Protein AF-A0A8H3GL40-F1 (afdb_monomer)

Radius of gyration: 14.37 Å; Cα contacts (8 Å, |Δi|>4): 292; chains: 1; bounding box: 34×35×33 Å

Secondary structure (DSSP, 8-state):
--BSSSHHHHH-TTTB----TTSEEEEEEE----TTS--EEEEEEEE-GGG-TT--TT---EEEESS-SGGG-TBTTT---TTSSEEEEEEEGGGTEEEEEEESSGGGS--S-TTS-HHHHS-S--TTTT-

Organism: NCBI:txid456999

Foldseek 3Di:
DADCDDPVLVPDVVRHDDQDPCQFVDKDWDFQADPVRFTKIKIKEFGDQVRDPVHDLCAQKWKWKCQDDDPRQTVVGVDDDPPADMKMKIDGNPLRIIMMMGTNDCVLQDDPCTNVDDCVRPPDDHPNRDD

Solvent-accessible surface area (backbone atoms only — not comparable to full-atom values): 7317 Å² total; per-residue (Å²): 126,68,35,82,84,48,81,65,24,78,79,32,75,87,30,32,54,74,72,52,94,67,28,59,74,41,76,43,79,49,66,65,62,35,95,86,65,36,61,29,41,34,42,22,17,18,38,41,32,85,69,33,93,87,50,58,44,81,36,81,52,48,63,35,30,33,57,43,63,81,92,42,35,9,42,59,72,78,46,78,41,90,96,40,76,31,28,32,31,32,48,19,32,54,51,23,28,39,27,38,35,34,16,60,42,64,87,66,38,69,88,86,45,65,85,62,44,43,72,66,69,54,71,69,58,40,88,67,38,78,118

Nearest PDB structures (foldseek):
  7uwk-assembly1_D  TM=3.272E-01  e=4.485E-01  Homo sapiens
  6d2s-assembly1_A  TM=4.844E-01  e=2.117E+00  Mycobacterium tuberculosis H37Rv
  7zan-assembly1_C-2  TM=2.647E-01  e=1.869E+00  Homo sapiens
  7uwk-assembly1_C  TM=3.349E-01  e=7.324E+00  Homo sapiens

Sequence (131 aa):
MKTFCSPNGIFDRNLQGENPQDFWSNVEMSTAPGVNGARRVQLTGCIRPELSSQLNPGDGGGQYDSSGGEGGLGNPQGSVCLGYNHYVELVEPAGRRACIRCCDDPADCPLTMDTLGCQTVIPGNYFDCAS

Mean predicted aligned error: 3.94 Å

Structure (mmCIF, N/CA/C/O backbone):
data_AF-A0A8H3GL40-F1
#
_entry.id   AF-A0A8H3GL40-F1
#
loop_
_atom_site.group_PDB
_atom_site.id
_atom_site.type_symbol
_atom_site.label_atom_id
_atom_site.label_alt_id
_atom_site.label_comp_id
_atom_site.label_asym_id
_atom_site.label_entity_id
_atom_site.label_seq_id
_atom_site.pdbx_PDB_ins_code
_atom_site.Cartn_x
_atom_site.Cartn_y
_atom_site.Cartn_z
_atom_site.occupancy
_atom_site.B_iso_or_equiv
_atom_site.auth_seq_id
_atom_site.auth_comp_id
_atom_site.auth_asym_id
_atom_site.auth_atom_id
_atom_site.pdbx_PDB_model_num
ATOM 1 N N . MET A 1 1 ? -3.904 20.861 13.164 1.00 76.19 1 MET A N 1
ATOM 2 C CA . MET A 1 1 ? -4.871 19.947 12.517 1.00 76.19 1 MET A CA 1
ATOM 3 C C . MET A 1 1 ? -4.067 18.956 11.695 1.00 76.19 1 MET A C 1
ATOM 5 O O . MET A 1 1 ? -3.114 19.389 11.059 1.00 76.19 1 MET A O 1
ATOM 9 N N . LYS A 1 2 ? -4.385 17.659 11.766 1.00 87.06 2 LYS A N 1
ATOM 10 C CA . LYS A 1 2 ? -3.756 16.643 10.911 1.00 87.06 2 LYS A CA 1
ATOM 11 C C . LYS A 1 2 ? -4.336 16.717 9.495 1.00 87.06 2 LYS A C 1
ATOM 13 O O . LYS A 1 2 ? -5.479 17.133 9.330 1.00 87.06 2 LYS A O 1
ATOM 18 N N . THR A 1 3 ? -3.560 16.329 8.493 1.00 85.81 3 THR A N 1
ATOM 19 C CA . THR A 1 3 ? -3.969 16.255 7.088 1.00 85.81 3 THR A CA 1
ATOM 20 C C . THR A 1 3 ? -3.756 14.838 6.574 1.00 85.81 3 THR A C 1
ATOM 22 O O . THR A 1 3 ? -2.718 14.239 6.836 1.00 85.81 3 THR A O 1
ATOM 25 N N . PHE A 1 4 ? -4.747 14.298 5.870 1.00 82.31 4 PHE A N 1
ATOM 26 C CA . PHE A 1 4 ? -4.667 12.967 5.262 1.00 82.31 4 PHE A CA 1
ATOM 27 C C . PHE A 1 4 ? -4.309 13.039 3.772 1.00 82.31 4 PHE A C 1
ATOM 29 O O . PHE A 1 4 ? -3.691 12.118 3.253 1.00 82.31 4 PHE A O 1
ATOM 36 N N . CYS A 1 5 ? -4.622 14.162 3.113 1.00 75.69 5 CYS A N 1
ATOM 37 C CA . CYS A 1 5 ? -4.411 14.372 1.680 1.00 75.69 5 CYS A CA 1
ATOM 38 C C . CYS A 1 5 ? -3.888 15.797 1.414 1.00 75.69 5 CYS A C 1
ATOM 40 O O . CYS A 1 5 ? -4.636 16.664 0.962 1.00 75.69 5 CYS A O 1
ATOM 42 N N . SER A 1 6 ? -2.619 1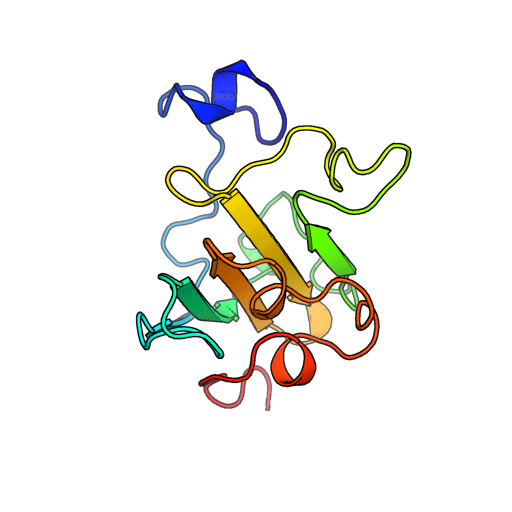6.083 1.728 1.00 81.00 6 SER A N 1
ATOM 43 C CA . SER A 1 6 ? -1.967 17.323 1.278 1.00 81.00 6 SER A CA 1
ATOM 44 C C . SER A 1 6 ? -0.467 17.137 1.035 1.00 81.00 6 SER A C 1
ATOM 46 O O . SER A 1 6 ? 0.149 16.304 1.703 1.00 81.00 6 SER A O 1
ATOM 48 N N . PRO A 1 7 ? 0.153 17.954 0.158 1.00 79.69 7 PRO A N 1
ATOM 49 C CA . PRO A 1 7 ? 1.591 17.879 -0.107 1.00 79.69 7 PRO A CA 1
ATOM 50 C C . PRO A 1 7 ? 2.457 18.020 1.151 1.00 79.69 7 PRO A C 1
ATOM 52 O O . PRO A 1 7 ? 3.481 17.357 1.279 1.00 79.69 7 PRO A O 1
ATOM 55 N N . ASN A 1 8 ? 2.026 18.844 2.112 1.00 80.62 8 ASN A N 1
ATOM 56 C CA . ASN A 1 8 ? 2.758 19.043 3.364 1.00 80.62 8 ASN A CA 1
ATOM 57 C C . ASN A 1 8 ? 2.707 17.804 4.274 1.00 80.62 8 ASN A C 1
ATOM 59 O O . ASN A 1 8 ? 3.659 17.557 5.010 1.00 80.62 8 ASN A O 1
ATOM 63 N N . GLY A 1 9 ? 1.624 17.018 4.217 1.00 81.94 9 GLY A N 1
ATOM 64 C CA . GLY A 1 9 ? 1.500 15.772 4.979 1.00 81.94 9 GLY A CA 1
ATOM 65 C C . GLY A 1 9 ? 2.540 14.725 4.579 1.00 81.94 9 GLY A C 1
ATOM 66 O O . GLY A 1 9 ? 3.065 14.038 5.445 1.00 81.94 9 GLY A O 1
ATOM 67 N N . ILE A 1 10 ? 2.926 14.686 3.298 1.00 79.69 10 ILE A N 1
ATOM 68 C CA . ILE A 1 10 ? 3.850 13.680 2.744 1.00 79.69 10 ILE A CA 1
ATOM 69 C C . ILE A 1 10 ? 5.185 13.639 3.507 1.00 79.69 10 ILE A C 1
ATOM 71 O O . ILE A 1 10 ? 5.736 12.562 3.735 1.00 79.69 10 ILE A O 1
ATOM 75 N N . PHE A 1 11 ? 5.711 14.802 3.910 1.00 82.94 11 PHE A N 1
ATOM 76 C CA . PHE A 1 11 ? 7.049 14.915 4.502 1.00 82.94 11 PHE A CA 1
ATOM 77 C C . PHE A 1 11 ? 7.058 15.368 5.968 1.00 82.94 11 PHE A C 1
ATOM 79 O O . PHE A 1 11 ? 8.067 15.180 6.649 1.00 82.94 11 PHE A O 1
ATOM 86 N N . ASP A 1 12 ? 5.963 15.937 6.481 1.00 87.62 12 ASP A N 1
ATOM 87 C CA . ASP A 1 12 ? 5.870 16.379 7.873 1.00 87.62 12 ASP A CA 1
ATOM 88 C C . ASP A 1 12 ? 5.009 15.422 8.706 1.00 87.62 12 ASP A C 1
ATOM 90 O O . ASP A 1 12 ? 3.778 15.482 8.702 1.00 87.62 12 ASP A O 1
ATOM 94 N N . ARG A 1 13 ? 5.670 14.578 9.507 1.00 83.81 13 ARG A N 1
ATOM 95 C CA . ARG A 1 13 ? 5.007 13.650 10.442 1.00 83.81 13 ARG A CA 1
ATOM 96 C C . ARG A 1 13 ? 4.108 14.356 11.461 1.00 83.81 13 ARG A C 1
ATOM 98 O O . ARG A 1 13 ? 3.139 13.776 11.951 1.00 83.81 13 ARG A O 1
ATOM 105 N N . ASN A 1 14 ? 4.382 15.620 11.788 1.00 88.06 14 ASN A N 1
ATOM 106 C CA . ASN A 1 14 ? 3.520 16.380 12.689 1.00 88.06 14 ASN A CA 1
ATOM 107 C C . ASN A 1 14 ? 2.194 16.746 12.014 1.00 88.06 14 ASN A C 1
ATOM 109 O O . ASN A 1 14 ? 1.182 16.859 12.709 1.00 88.06 14 ASN A O 1
ATOM 113 N N . LEU A 1 15 ? 2.166 16.838 10.683 1.00 90.19 15 LEU A N 1
ATOM 114 C CA . LEU A 1 15 ? 0.968 17.120 9.897 1.00 90.19 15 LEU A CA 1
ATOM 115 C C . LEU A 1 15 ? 0.276 15.852 9.394 1.00 90.19 15 LEU A C 1
ATOM 117 O O . LEU A 1 15 ? -0.954 15.833 9.400 1.00 90.19 15 LEU A O 1
ATOM 121 N N . GLN A 1 16 ? 1.014 14.802 9.028 1.00 88.75 16 GLN A N 1
ATOM 122 C CA . GLN A 1 16 ? 0.444 13.558 8.506 1.00 88.75 16 GLN A CA 1
ATOM 123 C C . GLN A 1 16 ? -0.563 12.947 9.489 1.00 88.75 16 GLN A C 1
ATOM 125 O O . GLN A 1 16 ? -0.269 12.736 10.672 1.00 88.75 16 GLN A O 1
ATOM 130 N N . GLY A 1 17 ? -1.775 12.711 8.991 1.00 89.00 17 GLY A N 1
ATOM 131 C CA . GLY A 1 17 ? -2.777 11.892 9.649 1.00 89.00 17 GLY A CA 1
ATOM 132 C C . GLY A 1 17 ? -2.364 10.428 9.581 1.00 89.00 17 GLY A C 1
ATOM 133 O O . GLY A 1 17 ? -1.955 9.939 8.529 1.00 89.00 17 GLY A O 1
ATOM 134 N N . GLU A 1 18 ? -2.461 9.740 10.708 1.00 89.38 18 GLU A N 1
ATOM 135 C CA . GLU A 1 18 ? -2.141 8.322 10.827 1.00 89.38 18 GLU A CA 1
ATOM 136 C C . GLU A 1 18 ? -3.419 7.567 11.181 1.00 89.38 18 GLU A C 1
ATOM 138 O O . GLU A 1 18 ? -4.274 8.079 11.913 1.00 89.38 18 GLU A O 1
ATOM 143 N N . ASN A 1 19 ? -3.553 6.347 10.663 1.00 90.50 19 ASN A N 1
ATOM 144 C CA . ASN A 1 19 ? -4.530 5.418 11.210 1.00 90.50 19 ASN A CA 1
ATOM 145 C C . ASN A 1 19 ? -4.119 5.039 12.649 1.00 90.50 19 ASN A C 1
ATOM 147 O O . ASN A 1 19 ? -2.933 5.104 12.982 1.00 90.50 19 ASN A O 1
ATOM 151 N N . PRO A 1 20 ? -5.069 4.639 13.512 1.00 92.12 20 PRO A N 1
ATOM 152 C CA . PRO A 1 20 ? -4.758 4.186 14.866 1.00 92.12 20 PRO A CA 1
ATOM 153 C C . PRO A 1 20 ? -3.711 3.069 14.890 1.00 92.12 20 PRO A C 1
ATOM 155 O O . PRO A 1 20 ? -3.607 2.279 13.953 1.00 92.12 20 PRO A O 1
ATOM 158 N N . GLN A 1 21 ? -2.951 2.973 15.981 1.00 90.44 21 GLN A N 1
ATOM 159 C CA . GLN A 1 21 ? -1.847 2.014 16.096 1.00 90.44 21 GLN A CA 1
ATOM 160 C C . GLN A 1 21 ? -2.295 0.553 15.921 1.00 90.44 21 GLN A C 1
ATOM 162 O O . GLN A 1 21 ? -1.539 -0.269 15.411 1.00 90.44 21 GLN A O 1
ATOM 167 N N . ASP A 1 22 ? -3.521 0.232 16.322 1.00 94.19 22 ASP A N 1
ATOM 168 C CA . ASP A 1 22 ? -4.142 -1.085 16.206 1.00 94.19 22 ASP A CA 1
ATOM 169 C C . ASP A 1 22 ? -5.067 -1.210 14.984 1.00 94.19 22 ASP A C 1
ATOM 171 O O . ASP A 1 22 ? -5.888 -2.125 14.915 1.00 94.19 22 ASP A O 1
ATOM 175 N N . PHE A 1 23 ? -4.924 -0.309 14.006 1.00 95.94 23 PHE A N 1
ATOM 176 C CA . PHE A 1 23 ? -5.646 -0.370 12.739 1.00 95.94 23 PHE A CA 1
ATOM 177 C C . PHE A 1 23 ? -5.429 -1.706 12.028 1.00 95.94 23 PHE A C 1
ATOM 179 O O . PHE A 1 23 ? -6.398 -2.341 11.625 1.00 95.94 23 PHE A O 1
ATOM 186 N N . TRP A 1 24 ? -4.181 -2.165 11.915 1.00 97.06 24 TRP A N 1
ATOM 187 C CA . TRP A 1 24 ? -3.894 -3.530 11.486 1.00 97.06 24 TRP A CA 1
ATOM 188 C C . TRP A 1 24 ? -4.117 -4.477 12.665 1.00 97.06 24 TRP A C 1
ATOM 190 O O . TRP A 1 24 ? -3.395 -4.429 13.659 1.00 97.06 24 TRP A O 1
ATOM 200 N N . SER A 1 25 ? -5.102 -5.363 12.544 1.00 96.69 25 SER A N 1
ATOM 201 C CA . SER A 1 25 ? -5.290 -6.462 13.501 1.00 96.69 25 SER A CA 1
ATOM 202 C C . SER A 1 25 ? -4.282 -7.586 13.262 1.00 96.69 25 SER A C 1
ATOM 204 O O . SER A 1 25 ? -3.759 -8.156 14.218 1.00 96.69 25 SER A O 1
ATOM 206 N N . ASN A 1 26 ? -3.955 -7.838 11.993 1.00 97.31 26 ASN A N 1
ATOM 207 C CA . ASN A 1 26 ? -2.908 -8.747 11.542 1.00 97.31 26 ASN A CA 1
ATOM 208 C C . ASN A 1 26 ? -2.295 -8.179 10.262 1.00 97.31 26 ASN A C 1
ATOM 210 O O . ASN A 1 26 ? -3.024 -7.683 9.408 1.00 97.31 26 ASN A O 1
ATOM 214 N N . VAL A 1 27 ? -0.975 -8.255 10.106 1.00 97.69 27 VAL A N 1
ATOM 215 C CA . VAL A 1 27 ? -0.294 -7.786 8.894 1.00 97.69 27 VAL A CA 1
ATOM 216 C C . VAL A 1 27 ? 0.962 -8.608 8.637 1.00 97.69 27 VAL A C 1
ATOM 218 O O . VAL A 1 27 ? 1.728 -8.899 9.555 1.00 97.69 27 VAL A O 1
ATOM 221 N N . GLU A 1 28 ? 1.167 -8.983 7.382 1.00 98.31 28 GLU A N 1
ATOM 222 C CA . GLU A 1 28 ? 2.405 -9.565 6.882 1.00 98.31 28 GLU A CA 1
ATOM 223 C C . GLU A 1 28 ? 3.132 -8.532 6.023 1.00 98.31 28 GLU A C 1
ATOM 225 O O . GLU A 1 28 ? 2.529 -7.920 5.143 1.00 98.31 28 GLU A O 1
ATOM 230 N N . MET A 1 29 ? 4.435 -8.368 6.261 1.00 98.31 29 MET A N 1
ATOM 231 C CA . MET A 1 29 ? 5.325 -7.603 5.393 1.00 98.31 29 MET A CA 1
ATOM 232 C C . MET A 1 29 ? 6.194 -8.560 4.580 1.00 98.31 29 MET A C 1
ATOM 234 O O . MET A 1 29 ? 6.868 -9.420 5.147 1.00 98.31 29 MET A O 1
ATOM 238 N N . SER A 1 30 ? 6.236 -8.372 3.262 1.00 97.88 30 SER A N 1
ATOM 239 C CA . SER A 1 30 ? 7.107 -9.132 2.362 1.00 97.88 30 SER A CA 1
ATOM 240 C C . SER A 1 30 ? 7.951 -8.201 1.500 1.00 97.88 30 SER A C 1
ATOM 242 O O . SER A 1 30 ? 7.451 -7.215 0.962 1.00 97.88 30 SER A O 1
ATOM 244 N N . THR A 1 31 ? 9.234 -8.531 1.363 1.00 97.56 31 THR A N 1
ATOM 245 C CA . THR A 1 31 ? 10.228 -7.818 0.539 1.00 97.56 31 THR A CA 1
ATOM 246 C C . THR A 1 31 ? 10.842 -8.723 -0.530 1.00 97.56 31 THR A C 1
ATOM 248 O O . THR A 1 31 ? 11.930 -8.453 -1.042 1.00 97.56 31 THR A O 1
ATOM 251 N N . ALA A 1 32 ? 10.171 -9.834 -0.852 1.00 96.44 32 ALA A N 1
ATOM 252 C CA . ALA A 1 32 ? 10.614 -10.728 -1.912 1.00 96.44 32 ALA A CA 1
ATOM 253 C C . ALA A 1 32 ? 10.749 -9.952 -3.238 1.00 96.44 32 ALA A C 1
ATOM 255 O O . ALA A 1 32 ? 9.889 -9.114 -3.517 1.00 96.44 32 ALA A O 1
ATOM 256 N N . PRO A 1 33 ? 11.774 -10.223 -4.068 1.00 95.69 33 PRO A N 1
ATOM 257 C CA . PRO A 1 33 ? 11.945 -9.535 -5.343 1.00 95.69 33 PRO A CA 1
ATOM 258 C C . PRO A 1 33 ? 10.705 -9.609 -6.242 1.00 95.69 33 PRO A C 1
ATOM 260 O O . PRO A 1 33 ? 9.868 -10.517 -6.129 1.00 95.69 33 PRO A O 1
ATOM 263 N N . GLY A 1 34 ? 10.576 -8.606 -7.102 1.00 94.06 34 GLY A N 1
ATOM 264 C CA . GLY A 1 34 ? 9.549 -8.518 -8.131 1.00 94.06 34 GLY A CA 1
ATOM 265 C C . GLY A 1 34 ? 9.732 -9.514 -9.271 1.00 94.06 34 GLY A C 1
ATOM 266 O O . GLY A 1 34 ? 10.728 -10.241 -9.323 1.00 94.06 34 GLY A O 1
ATOM 267 N N . VAL A 1 35 ? 8.787 -9.524 -10.211 1.00 94.25 35 VAL A N 1
ATOM 268 C CA . VAL A 1 35 ? 8.779 -10.434 -11.373 1.00 94.25 35 VAL A CA 1
ATOM 269 C C . VAL A 1 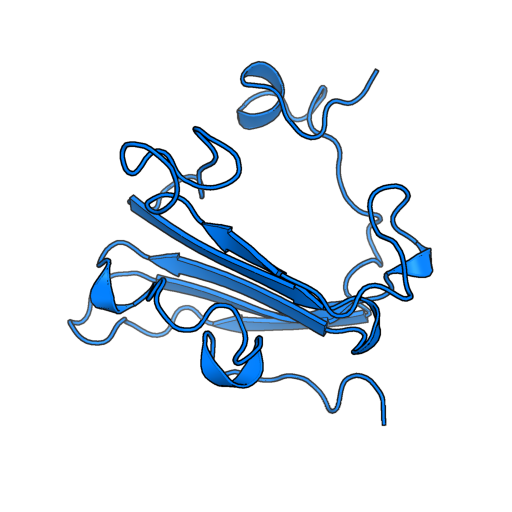35 ? 10.060 -10.347 -12.209 1.00 94.25 35 VAL A C 1
ATOM 271 O O . VAL A 1 35 ? 10.528 -11.363 -12.718 1.00 94.25 35 VAL A O 1
ATOM 274 N N . ASN A 1 36 ? 10.676 -9.163 -12.273 1.00 96.31 36 ASN A N 1
ATOM 275 C CA . ASN A 1 36 ? 11.938 -8.913 -12.976 1.00 96.31 36 ASN A CA 1
ATOM 276 C C . ASN A 1 36 ? 13.137 -8.736 -12.024 1.00 96.31 36 ASN A C 1
ATOM 278 O O . ASN A 1 36 ? 14.177 -8.207 -12.410 1.00 96.31 36 ASN A O 1
ATOM 282 N N . GLY A 1 37 ? 13.006 -9.142 -10.757 1.00 96.62 37 GLY A N 1
ATOM 283 C CA . GLY A 1 37 ? 14.053 -9.000 -9.739 1.00 96.62 37 GLY A CA 1
ATOM 284 C C . GLY A 1 37 ? 14.199 -7.588 -9.155 1.00 96.62 37 GLY A C 1
ATOM 285 O O . GLY A 1 37 ? 15.076 -7.368 -8.320 1.00 96.62 37 GLY A O 1
ATOM 286 N N . ALA A 1 38 ? 13.344 -6.643 -9.560 1.00 97.62 38 ALA A N 1
ATOM 287 C CA . ALA A 1 38 ? 13.296 -5.295 -9.005 1.00 97.62 38 ALA A CA 1
ATOM 288 C C . ALA A 1 38 ? 12.851 -5.298 -7.531 1.00 97.62 38 ALA A C 1
ATOM 290 O O . ALA A 1 38 ? 12.263 -6.267 -7.033 1.00 97.62 38 ALA A O 1
ATOM 291 N N . ARG A 1 39 ? 13.133 -4.205 -6.808 1.00 97.88 39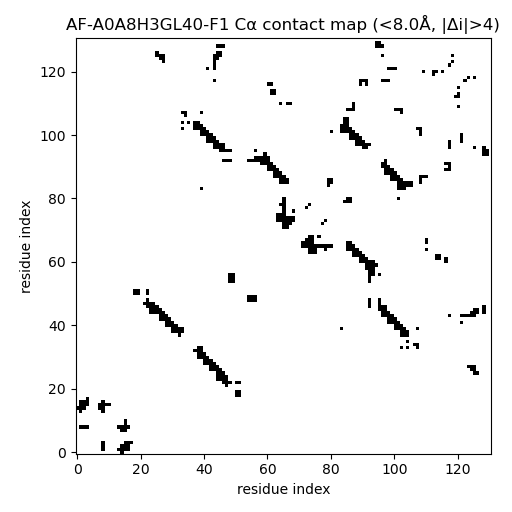 ARG A N 1
ATOM 292 C CA . ARG A 1 39 ? 12.696 -4.082 -5.415 1.00 97.88 39 ARG A CA 1
ATOM 293 C C . ARG A 1 39 ? 11.186 -3.897 -5.368 1.00 97.88 39 ARG A C 1
ATOM 295 O O . ARG A 1 39 ? 10.617 -3.084 -6.097 1.00 97.88 39 ARG A O 1
ATOM 302 N N . ARG A 1 40 ? 10.570 -4.587 -4.417 1.00 97.44 40 ARG A N 1
ATOM 303 C CA . ARG A 1 40 ? 9.209 -4.324 -3.971 1.00 97.44 40 ARG A CA 1
ATOM 304 C C . ARG A 1 40 ? 9.097 -4.571 -2.477 1.00 97.44 40 ARG A C 1
ATOM 306 O O . ARG A 1 40 ? 9.863 -5.340 -1.898 1.00 97.44 40 ARG A O 1
ATOM 313 N N . VAL A 1 41 ? 8.105 -3.945 -1.875 1.00 98.44 41 VAL A N 1
ATOM 314 C CA . VAL A 1 41 ? 7.634 -4.247 -0.529 1.00 98.44 41 VAL A CA 1
ATOM 315 C C . VAL A 1 41 ? 6.121 -4.292 -0.561 1.00 98.44 41 VAL A C 1
ATOM 317 O O . VAL A 1 41 ? 5.500 -3.499 -1.264 1.00 98.44 41 VAL A O 1
ATOM 320 N N . GLN A 1 42 ? 5.517 -5.208 0.182 1.00 98.19 42 GLN A N 1
ATOM 321 C CA . GLN A 1 42 ? 4.072 -5.236 0.345 1.00 98.19 42 GLN A CA 1
ATOM 322 C C . GLN A 1 42 ? 3.665 -5.489 1.785 1.00 98.19 42 GLN A C 1
ATOM 324 O O . GLN A 1 42 ? 4.378 -6.171 2.524 1.00 98.19 42 GLN A O 1
ATOM 329 N N . LEU A 1 43 ? 2.495 -4.966 2.129 1.00 98.38 43 LEU A N 1
ATOM 330 C CA . LEU A 1 43 ? 1.743 -5.292 3.325 1.00 98.38 43 LEU A CA 1
ATOM 331 C C . LEU A 1 43 ? 0.427 -5.934 2.895 1.00 98.38 43 LEU A C 1
ATOM 333 O O . LEU A 1 43 ? -0.262 -5.396 2.029 1.00 98.38 43 LEU A O 1
ATOM 337 N N . THR A 1 44 ? 0.078 -7.064 3.496 1.00 98.38 44 THR A N 1
ATOM 338 C CA . THR A 1 44 ? -1.227 -7.717 3.323 1.00 98.38 44 THR A CA 1
ATOM 339 C C . THR A 1 44 ? -1.756 -8.128 4.685 1.00 98.38 44 THR A C 1
ATOM 341 O O . THR A 1 44 ? -0.988 -8.578 5.539 1.00 98.38 44 THR A O 1
ATOM 344 N N . GLY A 1 45 ? -3.054 -7.962 4.927 1.00 97.81 45 GLY A N 1
ATOM 345 C CA . GLY A 1 45 ? -3.619 -8.395 6.197 1.00 97.81 45 GLY A CA 1
ATOM 346 C C . GLY A 1 45 ? -4.988 -7.828 6.524 1.00 97.81 45 GLY A C 1
ATOM 347 O O . GLY A 1 45 ? -5.721 -7.351 5.654 1.00 97.81 45 GLY A O 1
ATOM 348 N N . CYS A 1 46 ? -5.314 -7.908 7.810 1.00 97.88 46 CYS A N 1
ATOM 349 C CA . CYS A 1 46 ? -6.621 -7.597 8.355 1.00 97.88 46 CYS A CA 1
ATOM 350 C C . CYS A 1 46 ? -6.622 -6.250 9.052 1.00 97.88 46 CYS A C 1
ATOM 352 O O . CYS A 1 46 ? -5.743 -5.949 9.864 1.00 97.88 46 CYS A O 1
ATOM 354 N N . ILE A 1 47 ? -7.667 -5.474 8.803 1.00 97.44 47 ILE A N 1
ATOM 355 C CA . ILE A 1 47 ? -7.846 -4.137 9.356 1.00 97.44 47 ILE A CA 1
ATOM 356 C C . ILE A 1 47 ? -9.051 -4.072 10.297 1.00 97.44 47 ILE A C 1
ATOM 358 O O . ILE A 1 47 ? -9.989 -4.864 10.207 1.00 97.44 47 ILE A O 1
ATOM 362 N N . ARG A 1 48 ? -9.024 -3.098 11.204 1.00 97.12 48 ARG A N 1
ATOM 363 C CA . ARG A 1 48 ? -10.134 -2.681 12.065 1.00 97.12 48 ARG A CA 1
ATOM 364 C C . ARG A 1 48 ? -10.708 -1.373 11.513 1.00 97.12 48 ARG A C 1
ATOM 366 O O . ARG A 1 48 ? -10.341 -0.298 11.998 1.00 97.12 48 ARG A O 1
ATOM 373 N N . PRO A 1 49 ? -11.538 -1.423 10.453 1.00 95.88 49 PRO A N 1
ATOM 374 C CA . PRO A 1 49 ? -12.006 -0.217 9.771 1.00 95.88 49 PRO A CA 1
ATOM 375 C C . PRO A 1 49 ? -12.784 0.717 10.703 1.00 95.88 49 PRO A C 1
ATOM 377 O O . PRO A 1 49 ? -12.702 1.928 10.543 1.00 95.88 49 PRO A O 1
ATOM 380 N N . GLU A 1 50 ? -13.461 0.176 11.719 1.00 95.50 50 GLU A N 1
ATOM 381 C CA . GLU A 1 50 ? -14.196 0.936 12.733 1.00 95.50 50 GLU A CA 1
ATOM 382 C C . GLU A 1 50 ? -13.334 1.895 13.566 1.00 95.50 50 GLU A C 1
ATOM 384 O O . GLU A 1 50 ? -13.870 2.810 14.189 1.00 95.50 50 GLU A O 1
ATOM 389 N N . LEU A 1 51 ? -12.014 1.696 13.599 1.00 95.31 51 LEU A N 1
ATOM 390 C CA . LEU A 1 51 ? -11.101 2.566 14.337 1.00 95.31 51 LEU A CA 1
ATOM 391 C C . LEU A 1 51 ? -10.675 3.786 13.512 1.00 95.31 51 LEU A C 1
ATOM 393 O O . LEU A 1 51 ? -10.260 4.798 14.077 1.00 95.31 51 LEU A O 1
ATOM 397 N N . SER A 1 52 ? -10.775 3.718 12.183 1.00 92.69 52 SER A N 1
ATOM 398 C CA . SER A 1 52 ? -10.416 4.834 11.314 1.00 92.69 52 SER A CA 1
ATOM 399 C C . SER A 1 52 ? -11.607 5.763 11.116 1.00 92.69 52 SER A C 1
ATOM 401 O O . SER A 1 52 ? -12.660 5.357 10.638 1.00 92.69 52 SER A O 1
ATOM 403 N N . SER A 1 53 ? -11.423 7.053 11.397 1.00 90.25 53 SER A N 1
ATOM 404 C CA . SER A 1 53 ? -12.421 8.077 11.063 1.00 90.25 53 SER A CA 1
ATOM 405 C C . SER A 1 53 ? -12.514 8.367 9.561 1.00 90.25 53 SER A C 1
ATOM 407 O O . SER A 1 53 ? -13.375 9.140 9.149 1.00 90.25 53 SER A O 1
ATOM 409 N N . GLN A 1 54 ? -11.606 7.801 8.758 1.00 90.44 54 GLN A N 1
ATOM 410 C CA . GLN A 1 54 ? -11.528 8.016 7.312 1.00 90.44 54 GLN A CA 1
ATOM 411 C C . GLN A 1 54 ? -12.192 6.891 6.509 1.00 90.44 54 GLN A C 1
ATO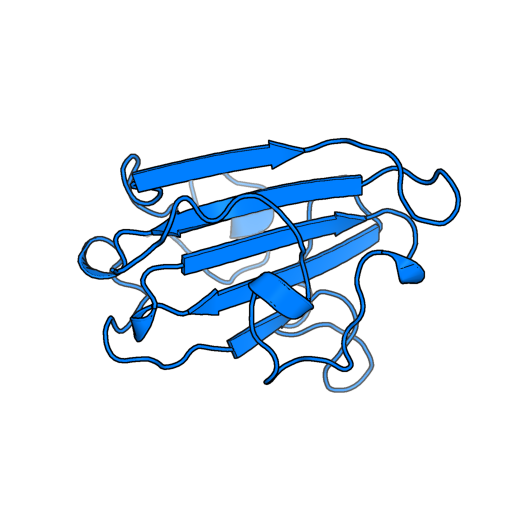M 413 O O . GLN A 1 54 ? -12.372 7.042 5.304 1.00 90.44 54 GLN A O 1
ATOM 418 N N . LEU A 1 55 ? -12.554 5.774 7.151 1.00 92.62 55 LEU A N 1
ATOM 419 C CA . LEU A 1 55 ? -13.123 4.609 6.479 1.00 92.62 55 LEU A CA 1
ATOM 420 C C . LEU A 1 55 ? -14.581 4.396 6.876 1.00 92.62 55 LEU A C 1
ATOM 422 O O . LEU A 1 55 ? -14.964 4.540 8.034 1.00 92.62 55 LEU A O 1
ATOM 426 N N . ASN A 1 56 ? -15.391 3.989 5.902 1.00 95.19 56 ASN A N 1
ATOM 427 C CA . ASN A 1 56 ? -16.728 3.469 6.143 1.00 95.19 56 ASN A CA 1
ATOM 428 C C . ASN A 1 56 ? -16.649 1.934 6.249 1.00 95.19 56 ASN A C 1
ATOM 430 O O . ASN A 1 56 ? -16.329 1.297 5.247 1.00 95.19 56 ASN A O 1
ATOM 434 N N . PRO A 1 57 ? -16.966 1.308 7.402 1.00 95.06 57 PRO A N 1
ATOM 435 C CA . PRO A 1 57 ? -16.887 -0.147 7.562 1.00 95.06 57 PRO A CA 1
ATOM 436 C C . PRO A 1 57 ? -17.773 -0.959 6.607 1.00 95.06 57 PRO A C 1
ATOM 438 O O . PRO A 1 57 ? -17.526 -2.144 6.427 1.00 95.06 57 PRO A O 1
ATOM 441 N N . GLY A 1 58 ? -18.810 -0.351 6.019 1.00 94.88 58 GLY A N 1
ATOM 442 C CA . GLY A 1 58 ? -19.683 -0.997 5.035 1.00 94.88 58 GLY A CA 1
ATOM 443 C C . GLY A 1 58 ? -19.227 -0.846 3.581 1.00 94.88 58 GLY A C 1
ATOM 444 O O . GLY A 1 58 ? -19.923 -1.325 2.690 1.00 94.88 58 GLY A O 1
ATOM 445 N N . ASP A 1 59 ? -18.111 -0.160 3.327 1.00 92.94 59 ASP A N 1
ATOM 446 C CA . ASP A 1 59 ? -17.586 0.042 1.977 1.00 92.94 59 ASP A CA 1
ATOM 447 C C . ASP A 1 59 ? -16.981 -1.260 1.424 1.00 92.94 59 ASP A C 1
ATOM 449 O O . ASP A 1 59 ? -16.166 -1.909 2.086 1.00 92.94 59 ASP A O 1
ATOM 453 N N . GLY A 1 60 ? -17.396 -1.644 0.213 1.00 89.88 60 GLY A N 1
ATOM 454 C CA . GLY A 1 60 ? -16.898 -2.829 -0.492 1.00 89.88 60 GLY A CA 1
ATOM 455 C C . GLY A 1 60 ? -15.442 -2.700 -0.940 1.00 89.88 60 GLY A C 1
ATOM 456 O O . GLY A 1 60 ? -14.799 -3.715 -1.197 1.00 89.88 60 GLY A O 1
ATOM 457 N N . GLY A 1 61 ? -14.921 -1.473 -0.967 1.00 90.94 61 GLY A N 1
ATOM 458 C CA . GLY A 1 61 ? -13.527 -1.164 -1.219 1.00 90.94 61 GLY A CA 1
ATOM 459 C C . GLY A 1 61 ? -13.260 -0.526 -2.575 1.00 90.94 61 GLY A C 1
ATOM 460 O O . GLY A 1 61 ? -14.154 -0.310 -3.393 1.00 90.94 61 GLY A O 1
ATOM 461 N N . GLY A 1 62 ? -11.987 -0.219 -2.798 1.00 90.50 62 GLY A N 1
ATOM 462 C CA . GLY A 1 62 ? -11.496 0.395 -4.023 1.00 90.50 62 GLY A CA 1
ATOM 463 C C . GLY A 1 62 ? -9.975 0.385 -4.091 1.00 90.50 62 GLY A C 1
ATOM 464 O O . GLY A 1 62 ? -9.300 0.100 -3.098 1.00 90.50 62 GLY A O 1
ATOM 465 N N . GLN A 1 63 ? -9.457 0.682 -5.280 1.00 93.44 63 GLN A N 1
ATOM 466 C CA . GLN A 1 63 ? -8.028 0.796 -5.538 1.00 93.44 63 GLN A CA 1
ATOM 467 C C . GLN A 1 63 ? -7.561 2.253 -5.434 1.00 93.44 63 GLN A C 1
ATOM 469 O O . GLN A 1 63 ? -8.243 3.170 -5.895 1.00 93.44 63 GLN A O 1
ATOM 474 N N . TYR A 1 64 ? -6.370 2.424 -4.870 1.00 93.81 64 TYR A N 1
ATOM 475 C CA . TYR A 1 64 ? -5.555 3.628 -4.925 1.00 93.81 64 TYR A CA 1
ATOM 476 C C . TYR A 1 64 ? -4.202 3.298 -5.545 1.00 93.81 64 TYR A C 1
ATOM 478 O O . TYR A 1 64 ? -3.698 2.179 -5.406 1.00 93.81 64 TYR A O 1
ATOM 486 N N . ASP A 1 65 ? -3.607 4.260 -6.236 1.00 94.44 65 ASP A N 1
ATOM 487 C CA . ASP A 1 65 ? -2.399 4.013 -7.010 1.00 94.44 65 ASP A CA 1
ATOM 488 C C . ASP A 1 65 ? -1.644 5.303 -7.382 1.00 94.44 65 ASP A C 1
ATOM 490 O O . ASP A 1 65 ? -2.169 6.415 -7.280 1.00 94.44 65 ASP A O 1
ATOM 494 N N . SER A 1 66 ? -0.400 5.151 -7.843 1.00 93.38 66 SER A N 1
ATOM 495 C CA . SER A 1 66 ? 0.479 6.265 -8.238 1.00 93.38 66 SER A CA 1
ATOM 496 C C . SER A 1 66 ? 0.459 6.643 -9.721 1.00 93.38 66 SER A C 1
ATOM 498 O O . SER A 1 66 ? 1.176 7.566 -10.105 1.00 93.38 66 SER A O 1
ATOM 500 N N . SER A 1 67 ? -0.193 5.877 -10.598 1.00 90.06 67 SER A N 1
ATOM 501 C CA . SER A 1 67 ? 0.100 5.929 -12.048 1.00 90.06 67 SER A CA 1
ATOM 502 C C . SER A 1 67 ? -1.114 5.785 -12.975 1.00 90.06 67 SER A C 1
ATOM 504 O O . SER A 1 67 ? -0.977 5.867 -14.194 1.00 90.06 67 SER A O 1
ATOM 506 N N . GLY A 1 68 ? -2.297 5.597 -12.416 1.00 86.81 68 GLY A N 1
ATOM 507 C CA . GLY A 1 68 ? -3.603 5.596 -13.048 1.00 86.81 68 GLY A CA 1
ATOM 508 C C . GLY A 1 68 ? -4.243 6.982 -13.007 1.00 86.81 68 GLY A C 1
ATOM 509 O O . GLY A 1 68 ? -3.574 8.001 -12.824 1.00 86.81 68 GLY A O 1
ATOM 510 N N . GLY A 1 69 ? -5.560 7.028 -13.206 1.00 84.88 69 GLY A N 1
ATOM 511 C CA . GLY A 1 69 ? -6.315 8.283 -13.235 1.00 84.88 69 GLY A CA 1
ATOM 512 C C . GLY A 1 69 ? -6.021 9.167 -14.451 1.00 84.88 69 GLY A C 1
ATOM 513 O O . GLY A 1 69 ? -5.281 8.809 -15.371 1.00 84.88 69 GLY A O 1
ATOM 514 N N . GLU A 1 70 ? -6.648 10.343 -14.472 1.00 84.56 70 GLU A N 1
ATOM 515 C CA . GLU A 1 70 ? -6.478 11.310 -15.557 1.00 84.56 70 GLU A CA 1
ATOM 516 C C . GLU A 1 70 ? -5.017 11.778 -15.640 1.00 84.56 70 GLU A C 1
ATOM 518 O O . GLU A 1 70 ? -4.440 12.255 -14.663 1.00 84.56 70 GLU A O 1
ATOM 523 N N . GLY A 1 71 ? -4.404 11.613 -16.814 1.00 86.38 71 GLY A N 1
ATOM 524 C CA . GLY A 1 71 ? -3.009 11.994 -17.049 1.00 86.38 71 GLY A CA 1
ATOM 525 C C . GLY A 1 71 ? -1.961 11.080 -16.403 1.00 86.38 71 GLY A C 1
ATOM 526 O O . GLY A 1 71 ? -0.783 11.422 -16.455 1.00 86.38 71 GLY A O 1
ATOM 527 N N . GLY A 1 72 ? -2.355 9.940 -15.817 1.00 88.19 72 GLY A N 1
ATOM 528 C CA . GLY A 1 72 ? -1.424 9.012 -15.159 1.00 88.19 72 GLY A CA 1
ATOM 529 C C . GLY A 1 72 ? -0.827 9.567 -13.862 1.00 88.19 72 GLY A C 1
ATOM 530 O O . GLY A 1 72 ? 0.318 9.270 -13.527 1.00 88.19 72 GLY A O 1
AT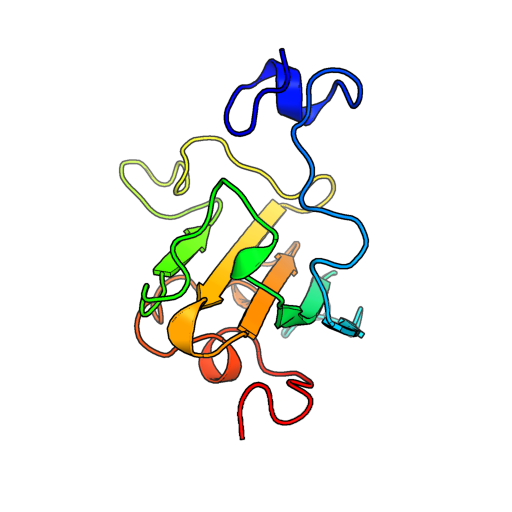OM 531 N N . LEU A 1 73 ? -1.577 10.429 -13.171 1.00 88.75 73 LEU A N 1
ATOM 532 C CA . LEU A 1 73 ? -1.134 11.149 -11.972 1.00 88.75 73 LEU A CA 1
ATOM 533 C C . LEU A 1 73 ? -1.463 10.421 -10.660 1.00 88.75 73 LEU A C 1
ATOM 535 O O . LEU A 1 73 ? -1.203 10.965 -9.584 1.00 88.75 73 LEU A O 1
ATOM 539 N N . GLY A 1 74 ? -2.030 9.220 -10.750 1.00 89.56 74 GLY A N 1
ATOM 540 C CA . GLY A 1 74 ? -2.477 8.426 -9.617 1.00 89.56 74 GLY A CA 1
ATOM 541 C C . GLY A 1 74 ? -3.834 8.859 -9.073 1.00 89.56 74 GLY A C 1
ATOM 542 O O . GLY A 1 74 ? -4.362 9.931 -9.387 1.00 89.56 74 GLY A O 1
ATOM 543 N N . ASN A 1 75 ? -4.386 8.011 -8.215 1.00 89.00 75 ASN A N 1
ATOM 544 C CA . ASN A 1 75 ? -5.597 8.270 -7.452 1.00 89.00 75 ASN A CA 1
ATOM 545 C C . ASN A 1 75 ? -5.335 7.881 -5.992 1.00 89.00 75 ASN A C 1
ATOM 547 O O . ASN A 1 75 ? -5.293 6.690 -5.698 1.00 89.00 75 ASN A O 1
ATOM 551 N N . PRO A 1 76 ? -5.169 8.847 -5.068 1.00 88.06 76 PRO A N 1
ATOM 552 C CA . PRO A 1 76 ? -5.264 10.299 -5.264 1.00 88.06 76 PRO A CA 1
ATOM 553 C C . PRO A 1 76 ? -4.118 10.889 -6.103 1.00 88.06 76 PRO A C 1
ATOM 555 O O . PRO A 1 76 ? -2.998 10.380 -6.075 1.00 88.06 76 PRO A O 1
ATOM 558 N N . GLN A 1 77 ? -4.372 12.006 -6.792 1.00 89.50 77 GLN A N 1
ATOM 559 C CA . GLN A 1 77 ? -3.354 12.667 -7.618 1.00 89.50 77 GLN A CA 1
ATOM 560 C C . GLN A 1 77 ? -2.117 13.066 -6.799 1.00 89.50 77 GLN A C 1
ATOM 562 O O . GLN A 1 77 ? -2.230 13.721 -5.760 1.00 89.50 77 GLN A O 1
ATOM 567 N N . GLY A 1 78 ? -0.932 12.693 -7.287 1.00 86.94 78 GLY A N 1
ATOM 568 C CA . GLY A 1 78 ? 0.356 13.022 -6.665 1.00 86.94 78 GLY A CA 1
ATOM 569 C C . GLY A 1 78 ? 0.665 12.249 -5.379 1.00 86.94 78 GLY A C 1
ATOM 570 O O . GLY A 1 78 ? 1.612 12.595 -4.671 1.00 86.94 78 GLY A O 1
ATOM 571 N N . SER A 1 79 ? -0.123 11.223 -5.059 1.00 87.88 79 SER A N 1
ATOM 572 C CA . SER A 1 79 ? 0.194 10.277 -3.991 1.00 87.88 79 SER A CA 1
ATOM 573 C C . SER A 1 79 ? 1.421 9.433 -4.355 1.00 87.88 79 SER A C 1
ATOM 575 O O . SER A 1 79 ? 1.674 9.133 -5.522 1.00 87.88 79 SER A O 1
ATOM 577 N N . VAL A 1 80 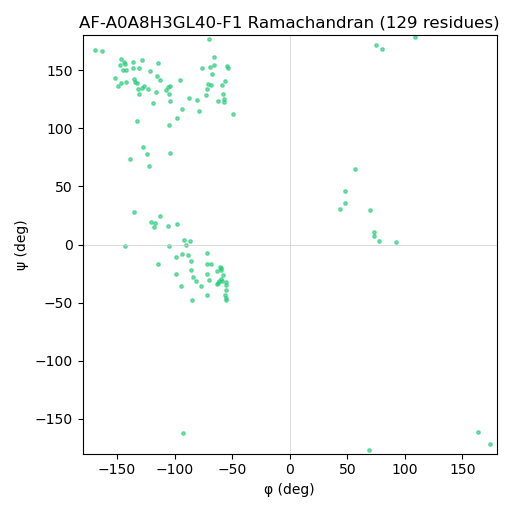? 2.217 9.064 -3.350 1.00 89.94 80 VAL A N 1
ATOM 578 C CA . VAL A 1 80 ? 3.486 8.352 -3.551 1.00 89.94 80 VAL A CA 1
ATOM 579 C C . VAL A 1 80 ? 3.715 7.314 -2.464 1.00 89.94 80 VAL A C 1
ATOM 581 O O . VAL A 1 80 ? 3.349 7.528 -1.308 1.00 89.94 80 VAL A O 1
ATOM 584 N N . CYS A 1 81 ? 4.431 6.243 -2.808 1.00 93.50 81 CYS A N 1
ATOM 585 C CA . CYS A 1 81 ? 5.113 5.426 -1.816 1.00 93.50 81 CYS A CA 1
ATOM 586 C C . CYS A 1 81 ? 6.584 5.833 -1.743 1.00 93.50 81 CYS A C 1
ATOM 588 O O . CYS A 1 81 ? 7.365 5.599 -2.666 1.00 93.50 81 CYS A O 1
ATOM 590 N N . LEU A 1 82 ? 6.962 6.479 -0.640 1.00 91.12 82 LEU A N 1
ATOM 591 C CA . LEU A 1 82 ? 8.294 7.053 -0.477 1.00 91.12 82 LEU A CA 1
ATOM 592 C C . LEU A 1 82 ? 9.396 5.993 -0.659 1.00 91.12 82 LEU A C 1
ATOM 594 O O . LEU A 1 82 ? 9.448 4.998 0.062 1.00 91.12 82 LEU A O 1
ATOM 598 N N . GLY A 1 83 ? 10.304 6.242 -1.608 1.00 94.00 83 GLY A N 1
ATOM 599 C CA . GLY A 1 83 ? 11.446 5.368 -1.914 1.00 94.00 83 GLY A CA 1
ATOM 600 C C . GLY A 1 83 ? 11.209 4.315 -3.004 1.00 94.00 83 GLY A C 1
ATOM 601 O O . GLY A 1 83 ? 12.136 3.547 -3.289 1.00 94.00 83 GLY A O 1
ATOM 602 N N . TYR A 1 84 ? 10.018 4.299 -3.608 1.00 96.94 84 TYR A N 1
ATOM 603 C CA . TYR A 1 84 ? 9.634 3.454 -4.741 1.00 96.94 84 TYR A CA 1
ATOM 604 C C . TYR A 1 84 ? 9.031 4.302 -5.866 1.00 96.94 84 TYR A C 1
ATOM 606 O O . TYR A 1 84 ? 8.561 5.416 -5.629 1.00 96.94 84 TYR A O 1
ATOM 614 N N . ASN A 1 85 ? 9.042 3.771 -7.089 1.00 95.94 85 ASN A N 1
ATOM 615 C CA . ASN A 1 85 ? 8.521 4.474 -8.265 1.00 95.94 85 ASN A CA 1
ATOM 616 C C . ASN A 1 85 ? 6.997 4.372 -8.390 1.00 95.94 85 ASN A C 1
ATOM 618 O O . ASN A 1 85 ? 6.364 5.290 -8.906 1.00 95.94 85 ASN A O 1
ATOM 622 N N . HIS A 1 86 ? 6.423 3.260 -7.926 1.00 96.31 86 HIS A N 1
ATOM 623 C CA . HIS A 1 86 ? 5.006 2.961 -8.067 1.00 96.31 86 HIS A CA 1
ATOM 624 C C . HIS A 1 86 ? 4.414 2.404 -6.773 1.00 96.31 86 HIS A C 1
ATOM 626 O O . HIS A 1 86 ? 5.125 1.818 -5.947 1.00 96.31 86 HIS A O 1
ATOM 632 N N . TYR A 1 87 ? 3.098 2.538 -6.623 1.00 97.19 87 TYR A N 1
ATOM 633 C CA . TYR A 1 87 ? 2.334 1.745 -5.673 1.00 97.19 87 TYR A CA 1
ATOM 634 C C . TYR A 1 87 ? 0.958 1.368 -6.220 1.00 97.19 87 TYR A C 1
ATOM 636 O O . TYR A 1 87 ? 0.399 2.057 -7.073 1.00 97.19 87 TYR A O 1
ATOM 644 N N . VAL A 1 88 ? 0.430 0.275 -5.681 1.00 97.19 88 VAL A N 1
ATOM 645 C CA . VAL A 1 88 ? -0.983 -0.087 -5.753 1.00 97.19 88 VAL A CA 1
ATOM 646 C C . VAL A 1 88 ? -1.445 -0.457 -4.347 1.00 97.19 88 VAL A C 1
ATOM 648 O O . VAL A 1 88 ? -0.745 -1.163 -3.616 1.00 97.19 88 VAL A O 1
ATOM 651 N N . GLU A 1 89 ? -2.596 0.057 -3.948 1.00 96.94 89 GLU A N 1
ATOM 652 C CA . GLU A 1 89 ? -3.231 -0.157 -2.653 1.00 96.94 89 GLU A CA 1
ATOM 653 C C . GLU A 1 89 ? -4.699 -0.499 -2.873 1.00 96.94 89 GLU A C 1
ATOM 655 O O . GLU A 1 89 ? -5.361 0.088 -3.724 1.00 96.94 89 GLU A O 1
ATOM 660 N N . LEU A 1 90 ? -5.219 -1.456 -2.113 1.00 96.69 90 LEU A N 1
ATOM 661 C CA . LEU A 1 90 ? -6.651 -1.681 -2.011 1.00 96.69 90 LEU A CA 1
ATOM 662 C C . LEU A 1 90 ? -7.034 -1.703 -0.537 1.00 96.69 90 LEU A C 1
ATOM 664 O O . LEU A 1 90 ? -6.391 -2.354 0.293 1.00 96.69 90 LEU A O 1
ATOM 668 N N . VAL A 1 91 ? -8.118 -1.005 -0.225 1.00 95.56 91 VAL A N 1
ATOM 669 C CA . VAL A 1 91 ? -8.725 -0.999 1.104 1.00 95.56 91 VAL A CA 1
ATOM 670 C C . VAL A 1 91 ? -10.137 -1.538 0.951 1.00 95.56 91 VAL A C 1
ATOM 672 O O . VAL A 1 91 ? -10.927 -0.975 0.201 1.00 95.56 91 VAL A O 1
ATOM 675 N N . GLU A 1 92 ? -10.459 -2.621 1.657 1.00 96.25 92 GLU A N 1
ATOM 676 C CA . GLU A 1 92 ? -11.759 -3.303 1.605 1.00 96.25 92 GLU A CA 1
ATOM 677 C C . GLU A 1 92 ? -12.365 -3.392 3.016 1.00 96.25 92 GLU A C 1
ATOM 679 O O . GLU A 1 92 ? -12.295 -4.442 3.675 1.00 96.25 92 GLU A O 1
ATOM 684 N N . PRO A 1 93 ? -12.951 -2.293 3.527 1.00 96.00 93 PRO A N 1
ATOM 685 C CA . PRO A 1 93 ? -13.467 -2.231 4.892 1.00 96.00 93 PRO A CA 1
ATOM 686 C C . PRO A 1 93 ? -14.503 -3.312 5.217 1.00 96.00 93 PRO A C 1
ATOM 688 O O . PRO A 1 93 ? -14.390 -3.956 6.261 1.00 96.00 93 PRO A O 1
ATOM 691 N N . ALA A 1 94 ? -15.456 -3.579 4.317 1.00 95.50 94 ALA A N 1
ATOM 692 C CA . ALA A 1 94 ? -16.486 -4.599 4.525 1.00 95.50 94 ALA A CA 1
ATOM 693 C C . ALA A 1 94 ? -15.895 -6.013 4.672 1.00 95.50 94 ALA A C 1
ATOM 695 O O . ALA A 1 94 ? -16.407 -6.823 5.441 1.00 95.50 94 ALA A O 1
ATOM 696 N N . GLY A 1 95 ? -14.789 -6.293 3.974 1.00 95.31 95 GLY A N 1
ATOM 697 C CA . GLY A 1 95 ? -14.026 -7.539 4.087 1.00 95.31 95 GLY A CA 1
ATOM 698 C C . GLY A 1 95 ? -12.974 -7.529 5.199 1.00 95.31 95 GLY A C 1
ATOM 699 O O . GLY A 1 95 ? -12.208 -8.484 5.310 1.00 95.31 95 GLY A O 1
ATOM 700 N N . ARG A 1 96 ? -12.893 -6.446 5.990 1.00 97.00 96 ARG A N 1
ATOM 701 C CA . ARG A 1 96 ? -11.875 -6.212 7.028 1.00 97.00 96 ARG A CA 1
ATOM 702 C C . ARG A 1 96 ? -10.450 -6.475 6.540 1.00 97.00 96 ARG A C 1
ATOM 704 O O . ARG A 1 96 ? -9.617 -6.947 7.312 1.00 97.00 96 ARG A O 1
ATOM 711 N N . ARG A 1 97 ? -10.146 -6.165 5.278 1.00 97.06 97 ARG A N 1
ATOM 712 C CA . ARG A 1 97 ? -8.818 -6.396 4.697 1.00 97.06 97 ARG A CA 1
ATOM 713 C C . ARG A 1 97 ? -8.286 -5.171 3.977 1.00 97.06 97 ARG A C 1
ATOM 715 O O . ARG A 1 97 ? -9.044 -4.349 3.469 1.00 97.06 97 ARG A O 1
ATOM 722 N N . ALA A 1 98 ? -6.969 -5.068 3.939 1.00 97.50 98 ALA A N 1
ATOM 723 C CA . ALA A 1 98 ? -6.275 -4.100 3.111 1.00 97.50 98 ALA A CA 1
ATOM 724 C C . ALA A 1 98 ? -4.952 -4.687 2.631 1.00 97.50 98 ALA A C 1
ATOM 726 O 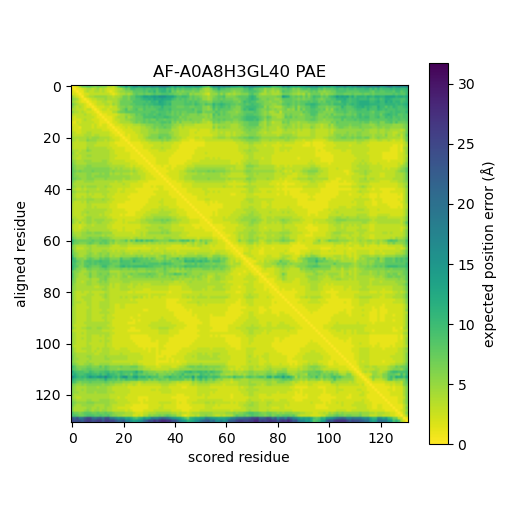O . ALA A 1 98 ? -4.410 -5.641 3.205 1.00 97.50 98 ALA A O 1
ATOM 727 N N . CYS A 1 99 ? -4.434 -4.101 1.567 1.00 98.00 99 CYS A N 1
ATOM 728 C CA . CYS A 1 99 ? -3.166 -4.474 0.987 1.00 98.00 99 CYS A CA 1
ATOM 729 C C . CYS A 1 99 ? -2.543 -3.275 0.287 1.00 98.00 99 CYS A C 1
ATOM 731 O O . CYS A 1 99 ? -3.233 -2.481 -0.339 1.00 98.00 99 CYS A O 1
ATOM 733 N N . ILE A 1 100 ? -1.225 -3.163 0.370 1.00 98.06 100 ILE A N 1
ATOM 734 C CA . ILE A 1 100 ? -0.455 -2.154 -0.352 1.00 98.06 100 ILE A CA 1
ATOM 735 C C . ILE A 1 100 ? 0.847 -2.777 -0.820 1.00 98.06 100 ILE A C 1
ATOM 737 O O . ILE A 1 100 ? 1.477 -3.541 -0.089 1.00 98.06 100 ILE A O 1
ATOM 741 N N . ARG A 1 101 ? 1.263 -2.454 -2.040 1.00 98.19 101 ARG A N 1
ATOM 742 C CA . ARG A 1 101 ? 2.568 -2.816 -2.580 1.00 98.19 101 ARG A CA 1
ATOM 743 C C . ARG A 1 101 ? 3.210 -1.581 -3.173 1.00 98.19 101 ARG A C 1
ATOM 745 O O . ARG A 1 101 ? 2.607 -0.915 -4.003 1.00 98.19 101 ARG A O 1
ATOM 752 N N . CYS A 1 102 ? 4.452 -1.339 -2.783 1.00 98.31 102 CYS A N 1
ATOM 753 C CA . CYS A 1 102 ? 5.326 -0.370 -3.419 1.00 98.31 102 CYS A CA 1
ATOM 754 C C . CYS A 1 102 ? 6.366 -1.114 -4.249 1.00 98.31 102 CYS A C 1
ATOM 756 O O . CYS A 1 102 ? 6.925 -2.111 -3.780 1.00 98.31 102 CYS A O 1
ATOM 758 N N . CYS A 1 103 ? 6.626 -0.657 -5.467 1.00 97.94 103 CYS A N 1
ATOM 759 C CA . CYS A 1 103 ? 7.507 -1.349 -6.397 1.00 97.94 103 CYS A CA 1
ATOM 760 C C . CYS A 1 103 ? 8.314 -0.375 -7.266 1.00 97.94 103 CYS A C 1
ATOM 762 O O . CYS A 1 103 ? 7.885 0.744 -7.551 1.00 97.94 103 CYS A O 1
ATOM 764 N N . ASP A 1 104 ? 9.512 -0.802 -7.665 1.00 97.69 104 ASP A N 1
ATOM 765 C CA . ASP A 1 104 ? 10.339 -0.057 -8.623 1.00 97.69 104 ASP A CA 1
ATOM 766 C C . ASP A 1 104 ? 9.947 -0.356 -10.079 1.00 97.69 104 ASP A C 1
ATOM 768 O O . ASP A 1 104 ? 10.133 0.502 -10.941 1.00 97.69 104 ASP A O 1
ATOM 772 N N . ASP A 1 105 ? 9.411 -1.553 -10.340 1.00 96.50 105 ASP A N 1
ATOM 773 C CA . ASP A 1 105 ? 8.959 -2.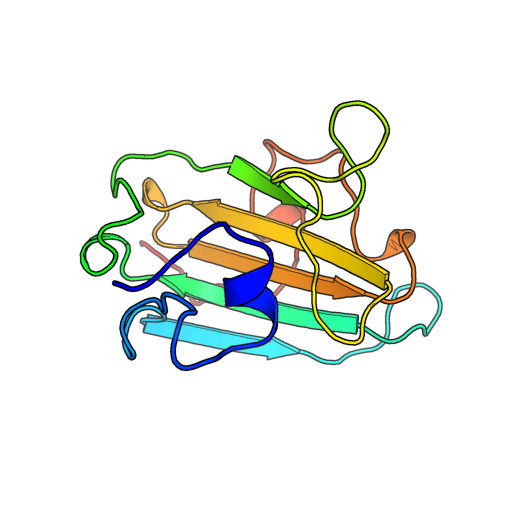012 -11.654 1.00 96.50 105 ASP A CA 1
ATOM 774 C C . ASP A 1 105 ? 7.422 -1.969 -11.728 1.00 96.50 105 ASP A C 1
ATOM 776 O O . ASP A 1 105 ? 6.763 -2.617 -10.910 1.00 96.50 105 ASP A O 1
ATOM 780 N N . PRO A 1 106 ? 6.821 -1.251 -12.695 1.00 94.44 106 PRO A N 1
ATOM 781 C CA . PRO A 1 106 ? 5.366 -1.167 -12.825 1.00 94.44 106 PRO A CA 1
ATOM 782 C C . PRO A 1 106 ? 4.688 -2.528 -13.050 1.00 94.44 106 PRO A C 1
ATOM 784 O O . PRO A 1 106 ? 3.510 -2.672 -12.727 1.00 94.44 106 PRO A O 1
ATOM 787 N N . ALA A 1 107 ? 5.403 -3.547 -13.543 1.00 94.50 107 ALA A N 1
ATOM 788 C CA . ALA A 1 107 ? 4.864 -4.901 -13.681 1.00 94.50 107 ALA A CA 1
ATOM 789 C C . ALA A 1 107 ? 4.494 -5.542 -12.329 1.00 94.50 107 ALA A C 1
ATOM 791 O O . ALA A 1 107 ? 3.649 -6.436 -12.283 1.00 94.50 107 ALA 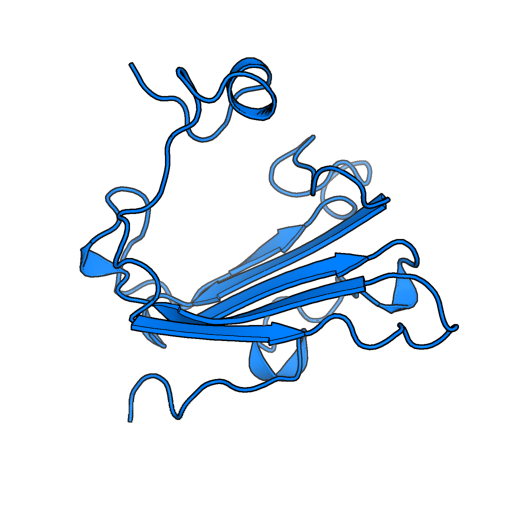A O 1
ATOM 792 N N . ASP A 1 108 ? 5.090 -5.076 -11.226 1.00 95.25 108 ASP A N 1
ATOM 793 C CA . ASP A 1 108 ? 4.774 -5.540 -9.876 1.00 95.25 108 ASP A CA 1
ATOM 794 C C . ASP A 1 108 ? 3.587 -4.793 -9.241 1.00 95.25 108 ASP A C 1
ATOM 796 O O . ASP A 1 108 ? 3.036 -5.285 -8.252 1.00 95.25 108 ASP A O 1
ATOM 800 N N . CYS A 1 109 ? 3.156 -3.653 -9.797 1.00 94.81 109 CYS A N 1
ATOM 801 C CA . CYS A 1 109 ? 2.013 -2.860 -9.320 1.00 94.81 109 CYS A CA 1
ATOM 802 C C . CYS A 1 109 ? 0.949 -2.682 -10.427 1.00 94.81 109 CYS A C 1
ATOM 804 O O . CYS A 1 109 ? 0.762 -1.573 -10.930 1.00 94.81 109 CYS A O 1
ATOM 806 N N . PRO A 1 110 ? 0.256 -3.763 -10.841 1.00 90.19 110 PRO A N 1
ATOM 807 C CA . PRO A 1 110 ? -0.732 -3.700 -11.915 1.00 90.19 110 PRO A CA 1
ATOM 808 C C . PRO A 1 110 ? -1.983 -2.904 -11.510 1.00 90.19 110 PRO A C 1
ATOM 810 O O . PRO A 1 110 ? -2.530 -3.112 -10.429 1.00 90.19 110 PRO A O 1
ATOM 813 N N . LEU A 1 111 ? -2.468 -2.057 -12.425 1.00 89.38 111 LEU A N 1
ATOM 814 C CA . LEU A 1 111 ? -3.603 -1.133 -12.232 1.00 89.38 111 LEU A CA 1
ATOM 815 C C . LEU A 1 111 ? -4.835 -1.493 -13.084 1.00 89.38 111 LEU A C 1
ATOM 817 O O . LEU A 1 111 ? -5.585 -0.627 -13.513 1.00 89.38 111 LEU A O 1
ATOM 821 N N . THR A 1 112 ? -4.973 -2.760 -13.481 1.00 85.06 112 THR A N 1
ATOM 822 C CA . THR A 1 112 ? -6.048 -3.215 -14.389 1.00 85.06 112 THR A CA 1
ATOM 823 C C . THR A 1 112 ? -6.987 -4.217 -13.720 1.00 85.06 112 THR A C 1
ATOM 825 O O . THR A 1 112 ? -7.626 -5.023 -14.396 1.00 85.06 112 THR A O 1
ATOM 828 N N . MET A 1 113 ? -6.988 -4.265 -12.389 1.00 83.44 113 MET A N 1
ATOM 829 C CA . MET A 1 113 ? -7.580 -5.344 -11.584 1.00 83.44 113 MET A CA 1
ATOM 830 C C . MET A 1 113 ? -8.395 -4.790 -10.409 1.00 83.44 113 MET A C 1
ATOM 832 O O . MET A 1 113 ? -8.544 -5.426 -9.368 1.00 83.44 113 MET A O 1
ATOM 836 N N . ASP A 1 114 ? -8.931 -3.593 -10.588 1.00 78.56 114 ASP A N 1
ATOM 837 C CA . ASP A 1 114 ? -9.322 -2.687 -9.505 1.00 78.56 114 ASP A CA 1
ATOM 838 C C . ASP A 1 114 ? -10.580 -3.171 -8.768 1.00 78.56 114 ASP A C 1
ATOM 840 O O . ASP A 1 114 ? -10.842 -2.773 -7.638 1.00 78.56 114 ASP A O 1
ATOM 844 N N . THR A 1 115 ? -11.331 -4.091 -9.385 1.00 83.56 115 THR A N 1
ATOM 845 C CA . THR A 1 115 ? -12.521 -4.739 -8.817 1.00 83.56 115 THR A CA 1
ATOM 846 C C . THR A 1 115 ? -12.276 -6.180 -8.360 1.00 83.56 115 THR A C 1
ATOM 848 O O . THR A 1 115 ? -13.211 -6.835 -7.907 1.00 83.56 115 THR A O 1
ATOM 851 N N . LEU A 1 116 ? -11.063 -6.724 -8.538 1.00 89.69 116 LEU A N 1
ATOM 852 C CA . LEU A 1 116 ? -10.746 -8.128 -8.216 1.00 89.69 116 LEU A CA 1
ATOM 853 C C . LEU A 1 116 ? -10.298 -8.330 -6.765 1.00 89.69 116 LEU A C 1
ATOM 855 O O . LEU A 1 116 ? -10.151 -9.469 -6.313 1.00 89.69 116 LEU A O 1
ATOM 859 N N . GLY A 1 117 ? -10.075 -7.226 -6.061 1.00 92.19 117 GLY A N 1
ATOM 860 C CA . GLY A 1 117 ? -9.747 -7.201 -4.651 1.00 92.19 117 GLY A CA 1
ATOM 861 C C . GLY A 1 117 ? -8.320 -7.625 -4.308 1.00 92.19 117 GLY A C 1
ATOM 862 O O . GLY A 1 117 ? -7.535 -8.102 -5.134 1.00 92.19 117 GLY A O 1
ATOM 863 N N . CYS A 1 118 ? -7.985 -7.439 -3.040 1.00 95.19 118 CYS A N 1
ATOM 864 C CA . CYS A 1 118 ? -6.650 -7.523 -2.480 1.00 95.19 118 CYS A CA 1
ATOM 865 C C . CYS A 1 118 ? -5.955 -8.851 -2.765 1.00 95.19 118 CYS A C 1
ATOM 867 O O . CYS A 1 118 ? -4.805 -8.873 -3.198 1.00 95.19 118 CYS A O 1
ATOM 869 N N . GLN A 1 119 ? -6.664 -9.964 -2.578 1.00 93.62 119 GLN A N 1
ATOM 870 C CA . GLN A 1 119 ? -6.102 -11.300 -2.778 1.00 93.62 119 GLN A CA 1
ATOM 871 C C . GLN A 1 119 ? -5.637 -11.531 -4.220 1.00 93.62 119 GLN A C 1
ATOM 873 O O . GLN A 1 119 ? -4.663 -12.252 -4.437 1.00 93.62 119 GLN A O 1
ATOM 878 N N . THR A 1 120 ? -6.304 -10.896 -5.187 1.00 94.12 120 THR A N 1
ATOM 879 C CA . THR A 1 120 ? -5.966 -11.014 -6.605 1.00 94.12 120 THR A CA 1
ATOM 880 C C . THR A 1 120 ? -4.861 -10.036 -7.000 1.00 94.12 120 THR A C 1
ATOM 882 O O . THR A 1 120 ? -3.889 -10.444 -7.632 1.00 94.12 120 THR A O 1
ATOM 885 N N . VAL A 1 121 ? -4.975 -8.758 -6.614 1.00 94.62 121 VAL A N 1
ATOM 886 C CA . VAL A 1 121 ? -4.012 -7.709 -7.010 1.00 94.62 121 VAL A CA 1
ATOM 887 C C . VAL A 1 121 ? -2.667 -7.876 -6.298 1.00 94.62 121 VAL A C 1
ATOM 889 O O . VAL A 1 121 ? -1.594 -7.770 -6.902 1.00 94.62 121 VAL A O 1
ATOM 892 N N . ILE A 1 122 ? -2.709 -8.169 -4.998 1.00 96.56 122 ILE A N 1
ATOM 893 C CA . ILE A 1 122 ? -1.534 -8.325 -4.143 1.00 96.56 122 ILE A CA 1
ATOM 894 C C . ILE A 1 122 ? -1.637 -9.672 -3.415 1.00 96.56 122 ILE A C 1
ATOM 896 O O . ILE A 1 122 ? -2.066 -9.727 -2.261 1.00 96.56 122 ILE A O 1
ATOM 900 N N . PRO A 1 123 ? -1.220 -10.783 -4.050 1.00 95.12 123 PRO A N 1
ATOM 901 C CA . PRO A 1 123 ? -1.170 -12.072 -3.372 1.00 95.12 123 PRO A CA 1
ATOM 902 C C . PRO A 1 123 ? -0.258 -12.010 -2.141 1.00 95.12 123 PRO A C 1
ATOM 904 O O . PRO A 1 123 ? 0.831 -11.431 -2.200 1.00 95.12 123 PRO A O 1
ATOM 907 N N . GLY A 1 124 ? -0.696 -12.604 -1.034 1.00 95.50 124 GLY A N 1
ATOM 908 C CA . GLY A 1 124 ? 0.000 -12.586 0.253 1.00 95.50 124 GLY A CA 1
ATOM 909 C C . GLY A 1 124 ? -0.841 -13.228 1.351 1.00 95.50 124 GLY A C 1
ATOM 910 O O . GLY A 1 124 ? -1.886 -13.823 1.071 1.00 95.50 124 GLY A O 1
ATOM 911 N N . ASN A 1 125 ? -0.392 -13.118 2.598 1.00 97.12 125 ASN A N 1
ATOM 912 C CA . ASN A 1 125 ? -1.145 -13.620 3.737 1.00 97.12 125 ASN A CA 1
ATOM 913 C C . ASN A 1 125 ? -2.248 -12.639 4.164 1.00 97.12 125 ASN A C 1
ATOM 915 O O . ASN A 1 125 ? -1.982 -11.476 4.471 1.00 97.12 125 ASN A O 1
ATOM 919 N N . TYR A 1 126 ? -3.482 -13.141 4.211 1.00 96.56 126 TYR A N 1
ATOM 920 C CA . TYR A 1 126 ? -4.668 -12.408 4.653 1.00 96.56 126 TYR A CA 1
ATOM 921 C C . TYR A 1 126 ? -5.318 -13.026 5.891 1.00 96.56 126 TYR A C 1
ATOM 923 O O . TYR A 1 126 ? -6.451 -12.682 6.163 1.00 96.56 126 TYR A O 1
ATOM 931 N N . PHE A 1 127 ? -4.649 -13.922 6.627 1.00 95.81 127 PHE A N 1
ATOM 932 C CA . PHE A 1 127 ? -5.055 -14.389 7.968 1.00 95.81 127 PHE A CA 1
ATOM 933 C C . PHE A 1 127 ? -6.555 -14.710 8.152 1.00 95.81 127 PHE A C 1
ATOM 935 O O . PHE A 1 127 ? -7.095 -14.494 9.234 1.00 95.81 127 PHE A O 1
ATOM 942 N N . ASP A 1 128 ? -7.234 -15.156 7.093 1.00 91.94 128 ASP A N 1
ATOM 943 C CA . ASP A 1 128 ? -8.689 -15.322 7.043 1.00 91.94 128 ASP A CA 1
ATOM 944 C C . ASP A 1 128 ? -9.480 -14.094 7.556 1.00 91.94 128 ASP A C 1
ATOM 946 O O . ASP A 1 128 ? -10.425 -14.223 8.334 1.00 91.94 128 ASP A O 1
ATOM 950 N N . CYS A 1 129 ? -9.095 -12.878 7.126 1.00 86.56 129 CYS A N 1
ATOM 951 C CA . CYS A 1 129 ? -9.789 -11.632 7.470 1.00 86.56 129 CYS A CA 1
ATOM 952 C C . CYS A 1 129 ? -11.291 -11.775 7.218 1.00 86.56 129 CYS A C 1
ATOM 954 O O . CYS A 1 129 ? -11.718 -11.881 6.066 1.00 86.56 129 CYS A O 1
ATOM 956 N N . ALA A 1 130 ? -12.065 -11.765 8.303 1.00 67.94 130 ALA A N 1
ATOM 957 C CA . ALA A 1 130 ? -13.506 -11.985 8.296 1.00 67.94 130 ALA A CA 1
ATOM 958 C C . ALA A 1 130 ? -13.934 -13.321 7.652 1.00 67.94 130 ALA A C 1
ATOM 960 O O . ALA A 1 130 ? -14.654 -13.348 6.652 1.00 67.94 130 ALA A O 1
ATOM 961 N N . SER A 1 131 ? -13.542 -14.433 8.277 1.00 47.44 131 SER A N 1
ATOM 962 C CA . SER A 1 131 ? -14.520 -15.477 8.632 1.00 47.44 131 SER A CA 1
ATOM 963 C C . SER A 1 131 ? -15.304 -15.085 9.882 1.00 47.44 131 SER A C 1
ATOM 965 O O . SER A 1 131 ? -14.644 -14.589 10.826 1.00 47.44 131 SER A O 1
#

pLDDT: mean 91.92, std 6.96, range [47.44, 98.44]